Protein AF-A0A822Y7E7-F1 (afdb_monomer)

Mean predicted aligned error: 5.02 Å

Organism: Nelumbo nucifera (NCBI:txid4432)

Nearest PDB structures (foldseek):
  4qqr-assembly1_B  TM=9.784E-01  e=4.715E-09  Arabidopsis thaliana
  4qqr-assembly1_A  TM=9.535E-01  e=1.512E-08  Arabidopsis thaliana
  7jid-assembly1_B  TM=9.075E-01  e=5.883E-06  Acanthamoeba polyphaga mimivirus

Secondary structure (DSSP, 8-state):
---HHHHHHHHHHHHHTT--S----S-SS---HHHHHHHHHHHT-TT----PPPHHHHHHH-SSPPP------GGGGG-TTPPPHHHHIIIIIIGGG----

Foldseek 3Di:
DADCVQQVVVVVVCVVVVPDDDFDRHAPDDDDPVNVQVLCCVFANVPDDDDDDDPVRVVVPDPDDDDDDDDDGPVCVVPVVGDHPSVSCCVPPRVVNRDDD

InterPro domains:
  IPR005913 dTDP-4-dehydrorhamnose reductase [PTHR10491] (1-97)

Solvent-accessible surface area (backbone atoms only — not comparable to full-atom values): 6530 Å² total; per-residue (Å²): 97,63,57,58,88,64,49,51,63,48,52,53,52,35,56,76,68,67,64,77,85,91,71,61,80,46,31,52,71,84,83,56,72,65,62,52,54,50,50,41,19,77,37,67,37,80,84,64,80,86,81,86,74,54,73,71,58,46,62,77,72,46,95,60,90,76,93,84,83,82,77,82,38,77,74,52,61,84,46,75,85,66,47,43,38,68,59,39,44,42,63,70,58,37,58,80,52,41,72,80,129

Structure (mmCIF, N/CA/C/O backbone):
data_AF-A0A822Y7E7-F1
#
_entry.id   AF-A0A822Y7E7-F1
#
loop_
_atom_site.group_PDB
_atom_site.id
_atom_site.type_symbol
_atom_site.label_atom_id
_atom_site.label_alt_id
_atom_site.label_comp_id
_atom_site.label_asym_id
_atom_site.label_entity_id
_atom_site.label_seq_id
_atom_site.pdbx_PDB_ins_code
_atom_site.Cartn_x
_atom_site.Cartn_y
_atom_site.Cartn_z
_atom_site.occupancy
_atom_site.B_iso_or_equiv
_atom_site.auth_seq_id
_atom_site.auth_comp_id
_atom_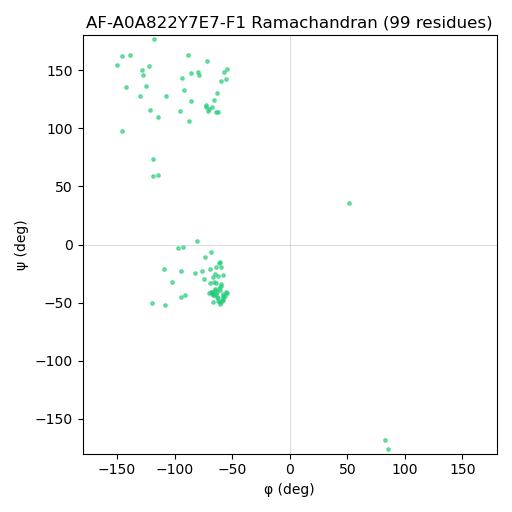site.auth_asym_id
_atom_site.auth_atom_id
_atom_site.pdbx_PDB_model_num
ATOM 1 N N . MET A 1 1 ? 3.335 1.220 1.584 1.00 91.62 1 MET A N 1
ATOM 2 C CA . MET A 1 1 ? 2.365 0.101 1.477 1.00 91.62 1 MET A CA 1
ATOM 3 C C . MET A 1 1 ? 2.337 -0.370 0.027 1.00 91.62 1 MET A C 1
ATOM 5 O O . MET A 1 1 ? 2.569 0.449 -0.854 1.00 91.62 1 MET A O 1
ATOM 9 N N . THR A 1 2 ? 2.098 -1.656 -0.219 1.00 96.62 2 THR A N 1
ATOM 10 C CA . THR A 1 2 ? 2.130 -2.263 -1.562 1.00 96.62 2 THR A CA 1
ATOM 11 C C . THR A 1 2 ? 0.771 -2.887 -1.848 1.00 96.62 2 THR A C 1
ATOM 13 O O . THR A 1 2 ? 0.384 -3.833 -1.163 1.00 96.62 2 THR A O 1
ATOM 16 N N . VAL A 1 3 ? 0.051 -2.376 -2.846 1.00 97.50 3 VAL A N 1
ATOM 17 C CA . VAL A 1 3 ? -1.191 -2.994 -3.332 1.00 97.50 3 VAL A CA 1
ATOM 18 C C . VAL A 1 3 ? -0.836 -4.029 -4.394 1.00 97.50 3 VAL A C 1
ATOM 20 O O . VAL A 1 3 ? -0.424 -3.687 -5.500 1.00 97.50 3 VAL A O 1
ATOM 23 N N . LEU A 1 4 ? -0.947 -5.309 -4.039 1.00 97.81 4 LEU A N 1
ATOM 24 C CA . LEU A 1 4 ? -0.458 -6.411 -4.874 1.00 97.81 4 LEU A CA 1
ATOM 25 C C . LEU A 1 4 ? -1.197 -6.526 -6.209 1.00 97.81 4 LEU A C 1
ATOM 27 O O . LEU A 1 4 ? -0.548 -6.756 -7.225 1.00 97.81 4 LEU A O 1
ATOM 31 N N . ASP A 1 5 ? -2.512 -6.311 -6.225 1.00 97.31 5 ASP A N 1
ATOM 32 C CA . ASP A 1 5 ? -3.333 -6.352 -7.441 1.00 97.31 5 ASP A CA 1
ATOM 33 C C . ASP A 1 5 ? -2.871 -5.350 -8.516 1.00 97.31 5 ASP A C 1
ATOM 35 O O . ASP A 1 5 ? -3.047 -5.595 -9.706 1.00 97.31 5 ASP A O 1
ATOM 39 N N . GLU A 1 6 ? -2.227 -4.251 -8.112 1.00 97.12 6 GLU A N 1
ATOM 40 C CA . GLU A 1 6 ? -1.628 -3.278 -9.028 1.00 97.12 6 GLU A CA 1
ATOM 41 C C . GLU A 1 6 ? -0.141 -3.550 -9.293 1.00 97.12 6 GLU A C 1
ATOM 43 O O . GLU A 1 6 ? 0.315 -3.502 -10.435 1.00 97.12 6 GLU A O 1
ATOM 48 N N . LEU A 1 7 ? 0.636 -3.836 -8.243 1.00 96.62 7 LEU A N 1
ATOM 49 C CA . LEU A 1 7 ? 2.096 -3.906 -8.341 1.00 96.62 7 LEU A CA 1
ATOM 50 C C . LEU A 1 7 ? 2.612 -5.257 -8.868 1.00 96.62 7 LEU A C 1
ATOM 52 O O . LEU A 1 7 ? 3.700 -5.303 -9.439 1.00 96.62 7 LEU A O 1
ATOM 56 N N . LEU A 1 8 ? 1.871 -6.362 -8.733 1.00 97.69 8 LEU A N 1
ATOM 57 C CA . LEU A 1 8 ? 2.288 -7.652 -9.303 1.00 97.69 8 LEU A CA 1
ATOM 58 C C . LEU A 1 8 ? 2.287 -7.656 -10.843 1.00 97.69 8 LEU A C 1
ATOM 60 O O . LEU A 1 8 ? 3.272 -8.118 -11.417 1.00 97.69 8 LEU A O 1
ATOM 64 N N . PRO A 1 9 ? 1.276 -7.108 -11.544 1.00 97.44 9 PRO A N 1
ATOM 65 C CA . PRO A 1 9 ? 1.373 -6.892 -12.989 1.00 97.44 9 PRO A CA 1
ATOM 66 C C . PRO A 1 9 ? 2.599 -6.060 -13.390 1.00 97.44 9 PRO A C 1
ATOM 68 O O . PRO A 1 9 ? 3.297 -6.403 -14.344 1.00 97.44 9 PRO A O 1
ATOM 71 N N . ILE A 1 10 ? 2.914 -5.012 -12.622 1.00 96.38 10 ILE A N 1
ATOM 72 C CA . ILE A 1 10 ? 4.084 -4.158 -12.865 1.00 96.38 10 ILE A CA 1
ATOM 73 C C . ILE A 1 10 ? 5.387 -4.950 -12.717 1.00 96.38 10 ILE A C 1
ATOM 75 O O . ILE A 1 10 ? 6.280 -4.798 -13.544 1.00 96.38 10 ILE A O 1
ATOM 79 N N . SER A 1 11 ? 5.505 -5.843 -11.729 1.00 96.88 11 SER A N 1
ATOM 80 C CA . SER A 1 11 ? 6.724 -6.647 -11.552 1.00 96.88 11 SER A CA 1
ATOM 81 C C . SER A 1 11 ? 6.990 -7.589 -12.736 1.00 96.88 11 SER A C 1
ATOM 83 O O . SER A 1 11 ? 8.145 -7.788 -13.121 1.00 96.88 11 SER A O 1
ATOM 85 N N . ILE A 1 12 ? 5.936 -8.103 -13.378 1.00 97.75 12 ILE A N 1
ATOM 86 C CA . ILE A 1 12 ? 6.045 -8.890 -14.614 1.00 97.75 12 ILE A CA 1
ATOM 87 C C . ILE A 1 12 ? 6.561 -8.012 -15.762 1.00 97.75 12 ILE A C 1
ATOM 89 O O . ILE A 1 12 ? 7.448 -8.428 -16.508 1.00 97.75 12 ILE A O 1
ATOM 93 N N . GLU A 1 13 ? 6.055 -6.784 -15.893 1.00 97.00 13 GLU A N 1
ATOM 94 C CA . GLU A 1 13 ? 6.546 -5.830 -16.894 1.00 97.00 13 GLU A CA 1
ATOM 95 C C . GLU A 1 13 ? 8.000 -5.412 -16.638 1.00 97.00 13 GLU A C 1
ATOM 97 O O . GLU A 1 13 ? 8.789 -5.330 -17.579 1.00 97.00 13 GLU A O 1
ATOM 102 N N . MET A 1 14 ? 8.402 -5.231 -15.377 1.00 96.81 14 MET A N 1
ATOM 103 C CA . MET A 1 14 ? 9.802 -4.995 -15.008 1.00 96.81 14 MET A CA 1
ATOM 104 C C . MET A 1 14 ? 10.705 -6.142 -15.474 1.00 96.81 14 MET A C 1
ATOM 106 O O . MET A 1 14 ? 11.764 -5.887 -16.051 1.00 96.81 14 MET A O 1
ATOM 110 N N . ALA A 1 15 ? 10.274 -7.393 -15.274 1.00 97.56 15 ALA A N 1
ATOM 111 C CA . ALA A 1 15 ? 11.015 -8.572 -15.713 1.00 97.56 15 ALA A CA 1
ATOM 112 C C . ALA A 1 15 ? 11.146 -8.628 -17.243 1.00 97.56 15 ALA A C 1
ATOM 114 O O . ALA A 1 15 ? 12.247 -8.820 -17.753 1.00 97.56 15 ALA A O 1
ATOM 115 N N . LYS A 1 16 ? 10.059 -8.377 -17.989 1.00 97.81 16 LYS A N 1
ATOM 116 C CA . LYS A 1 16 ? 10.087 -8.306 -19.465 1.00 97.81 16 LYS A CA 1
ATOM 117 C C . LYS A 1 16 ? 11.027 -7.216 -19.984 1.00 97.81 16 LYS A C 1
ATOM 119 O O . LYS A 1 16 ? 11.684 -7.401 -21.005 1.00 97.81 16 LYS A O 1
ATOM 124 N N . ARG A 1 17 ? 11.103 -6.086 -19.277 1.00 97.06 17 ARG A N 1
ATOM 125 C CA . ARG A 1 17 ? 11.998 -4.958 -19.583 1.00 97.06 17 ARG A CA 1
ATOM 126 C C . ARG A 1 17 ? 13.433 -5.171 -19.084 1.00 97.06 17 ARG A C 1
ATOM 128 O O . ARG A 1 17 ? 14.256 -4.276 -19.243 1.00 97.06 17 ARG A O 1
ATOM 135 N N . ASN A 1 18 ? 13.748 -6.330 -18.496 1.00 97.12 18 ASN A N 1
ATOM 136 C CA . ASN A 1 18 ? 15.044 -6.639 -17.885 1.00 97.12 18 ASN A CA 1
ATOM 137 C C . ASN A 1 18 ? 15.503 -5.572 -16.871 1.00 97.12 18 ASN A C 1
ATOM 139 O O . ASN A 1 18 ? 16.693 -5.271 -16.770 1.00 97.12 18 ASN A O 1
ATOM 143 N N . LEU A 1 19 ? 14.568 -4.977 -16.121 1.00 96.44 19 LEU A N 1
ATOM 144 C CA . LEU A 1 19 ? 14.914 -4.033 -15.060 1.00 96.44 19 LEU A CA 1
ATOM 145 C C . LEU A 1 19 ? 15.511 -4.805 -13.882 1.00 96.44 19 LEU A C 1
ATOM 147 O O . LEU A 1 19 ? 14.870 -5.677 -13.300 1.00 96.44 19 LEU A O 1
ATOM 151 N N . THR A 1 20 ? 16.750 -4.476 -13.529 1.00 95.50 20 THR A N 1
ATOM 152 C CA . THR A 1 20 ? 17.510 -5.158 -12.475 1.00 95.50 20 THR A CA 1
ATOM 153 C C . THR A 1 20 ? 17.861 -4.211 -11.321 1.00 95.50 20 THR A C 1
ATOM 155 O O . THR A 1 20 ? 17.541 -3.017 -11.331 1.00 95.50 20 THR A O 1
ATOM 158 N N . GLY A 1 21 ? 18.505 -4.754 -10.285 1.00 95.69 21 GLY A N 1
ATOM 159 C CA . GLY A 1 21 ? 18.908 -4.017 -9.087 1.00 95.69 21 GLY A CA 1
ATOM 160 C C . GLY A 1 21 ? 17.791 -3.873 -8.052 1.00 95.69 21 GLY A C 1
ATOM 161 O O . GLY A 1 21 ? 16.758 -4.532 -8.122 1.00 95.69 21 GLY A O 1
ATOM 162 N N . VAL A 1 22 ? 18.017 -3.014 -7.055 1.00 95.56 22 VAL A N 1
ATOM 163 C CA . VAL A 1 22 ? 17.091 -2.824 -5.927 1.00 95.56 22 VAL A CA 1
ATOM 164 C C . VAL A 1 22 ? 16.092 -1.704 -6.214 1.00 95.56 22 VAL A C 1
ATOM 166 O O . VAL A 1 22 ? 16.476 -0.602 -6.634 1.00 95.56 22 VAL A O 1
ATOM 169 N N . TRP A 1 23 ? 14.818 -1.994 -5.949 1.00 95.94 23 TRP A N 1
ATOM 170 C CA . TRP A 1 23 ? 13.680 -1.101 -6.143 1.00 95.94 23 TRP A CA 1
ATOM 171 C C . TRP A 1 23 ? 12.831 -1.044 -4.873 1.00 95.94 23 TRP A C 1
ATOM 173 O O . TRP A 1 23 ? 12.413 -2.076 -4.355 1.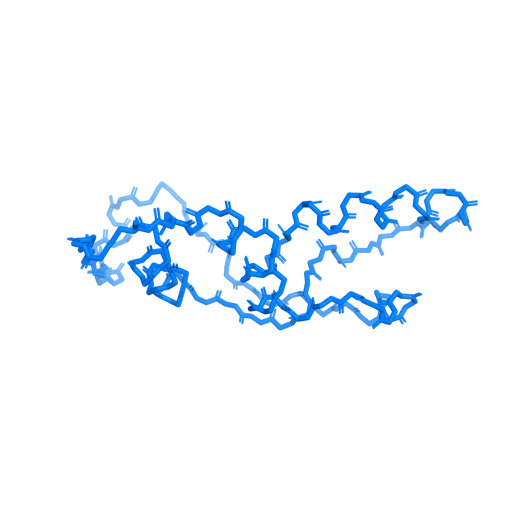00 95.94 23 TRP A O 1
ATOM 183 N N . ASN A 1 24 ? 12.549 0.169 -4.392 1.00 95.81 24 ASN A N 1
ATOM 184 C CA . ASN A 1 24 ? 11.502 0.374 -3.395 1.00 95.81 24 ASN A CA 1
ATOM 185 C C . ASN A 1 24 ? 10.156 0.128 -4.075 1.00 95.81 24 ASN A C 1
ATOM 187 O O . ASN A 1 24 ? 9.830 0.829 -5.029 1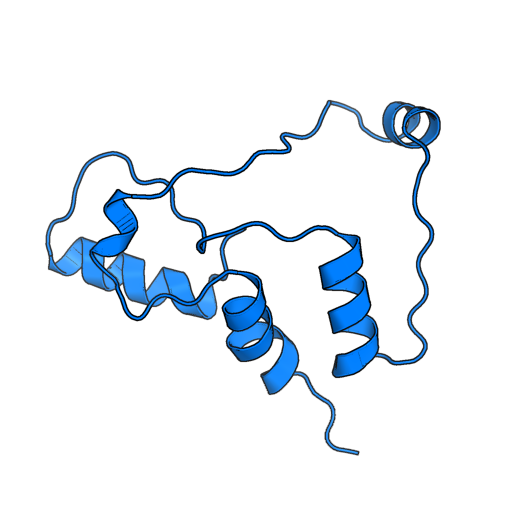.00 95.81 24 ASN A O 1
ATOM 191 N N . PHE A 1 25 ? 9.421 -0.886 -3.618 1.00 96.31 25 PHE A N 1
ATOM 192 C CA . PHE A 1 25 ? 8.271 -1.442 -4.336 1.00 96.31 25 PHE A CA 1
ATOM 193 C C . PHE A 1 25 ? 6.952 -1.218 -3.592 1.00 96.31 25 PHE A C 1
ATOM 195 O O . PHE A 1 25 ? 6.260 -2.151 -3.188 1.00 96.31 25 PHE A O 1
ATOM 202 N N . THR A 1 26 ? 6.635 0.053 -3.362 1.00 96.12 26 THR A N 1
ATOM 203 C CA . THR A 1 26 ? 5.413 0.516 -2.694 1.00 96.12 26 THR A CA 1
ATOM 204 C C . THR A 1 26 ? 4.734 1.574 -3.546 1.00 96.12 26 THR A C 1
ATOM 206 O O . THR A 1 26 ? 5.420 2.344 -4.216 1.00 96.12 26 THR A O 1
ATOM 209 N N . ASN A 1 27 ? 3.407 1.666 -3.464 1.00 96.12 27 ASN A N 1
ATOM 210 C CA . ASN A 1 27 ? 2.673 2.769 -4.075 1.00 96.12 27 ASN A CA 1
ATOM 211 C C . ASN A 1 27 ? 3.172 4.126 -3.540 1.00 96.12 27 ASN A C 1
ATOM 213 O O . ASN A 1 27 ? 3.549 4.202 -2.363 1.00 96.12 27 ASN A O 1
ATOM 217 N N . PRO A 1 28 ? 3.135 5.196 -4.354 1.00 94.44 28 PRO A N 1
ATOM 218 C CA . PRO A 1 28 ? 3.494 6.537 -3.913 1.00 94.44 28 PRO A CA 1
ATOM 219 C C . PRO A 1 28 ? 2.623 7.037 -2.756 1.00 94.44 28 PRO A C 1
ATOM 221 O O . PRO A 1 28 ? 1.402 6.854 -2.745 1.00 94.44 28 PRO A O 1
ATOM 224 N N . GLY A 1 29 ? 3.262 7.731 -1.816 1.00 92.81 29 GLY A N 1
ATOM 225 C CA . GLY A 1 29 ? 2.622 8.320 -0.646 1.00 92.81 29 GLY A CA 1
ATOM 226 C C . GLY A 1 29 ? 2.470 7.358 0.532 1.00 92.81 29 GLY A C 1
ATOM 227 O O . GLY A 1 29 ? 2.923 6.211 0.527 1.00 92.81 29 GLY A O 1
ATOM 228 N N . VAL A 1 30 ? 1.810 7.857 1.572 1.00 94.12 30 VAL A N 1
ATOM 229 C CA . VAL A 1 30 ? 1.627 7.162 2.848 1.00 94.12 30 VAL A CA 1
ATOM 230 C C . VAL A 1 30 ? 0.152 7.008 3.189 1.00 94.12 30 VAL A C 1
ATOM 232 O O . VAL A 1 30 ? -0.703 7.783 2.754 1.00 94.12 30 VAL A O 1
ATOM 235 N N . VAL A 1 31 ? -0.138 5.978 3.973 1.00 95.62 31 VAL A N 1
ATOM 236 C CA . VAL A 1 31 ? -1.462 5.729 4.535 1.00 95.62 31 VAL A CA 1
ATOM 237 C C . VAL A 1 31 ? -1.290 5.187 5.948 1.00 95.62 31 VAL A C 1
ATOM 239 O O . VAL A 1 31 ? -0.421 4.350 6.204 1.00 95.62 31 VAL A O 1
ATOM 242 N N . SER A 1 32 ? -2.090 5.701 6.869 1.00 94.06 32 SER A N 1
ATOM 243 C CA . SER A 1 32 ? -2.134 5.269 8.259 1.00 94.06 32 SER A CA 1
ATOM 244 C C . SER A 1 32 ? -3.120 4.116 8.459 1.00 94.06 32 SER A C 1
ATOM 246 O O . SER A 1 32 ? -4.008 3.866 7.644 1.00 94.06 32 SER A O 1
ATOM 248 N N . HIS A 1 33 ? -2.995 3.425 9.592 1.00 92.44 33 HIS A N 1
ATOM 249 C CA . HIS A 1 33 ? -3.934 2.374 9.983 1.00 92.44 33 HIS A CA 1
ATOM 250 C C . HIS A 1 33 ? -5.374 2.903 10.084 1.00 92.44 33 HIS A C 1
ATOM 252 O O . HIS A 1 33 ? -6.289 2.255 9.589 1.00 92.44 33 HIS A O 1
ATOM 258 N N . ASN A 1 34 ? -5.573 4.094 10.662 1.00 94.44 34 ASN A N 1
ATOM 259 C CA . ASN A 1 34 ? -6.905 4.682 10.828 1.00 94.44 34 ASN A CA 1
ATOM 260 C C . ASN A 1 34 ? -7.572 4.988 9.488 1.00 94.44 34 ASN A C 1
ATOM 262 O O . ASN A 1 34 ? -8.733 4.644 9.315 1.00 94.44 34 ASN A O 1
ATOM 266 N N . GLU A 1 35 ? -6.834 5.531 8.519 1.00 96.25 35 GLU A N 1
ATOM 267 C CA . GLU A 1 35 ? -7.380 5.793 7.180 1.00 96.25 35 GLU A CA 1
ATOM 268 C C . GLU A 1 35 ? -7.842 4.499 6.489 1.00 96.25 35 GLU A C 1
ATOM 270 O O . GLU A 1 35 ? -8.883 4.481 5.837 1.00 96.25 35 GLU A O 1
ATOM 275 N N . ILE A 1 36 ? -7.116 3.387 6.667 1.00 96.00 36 ILE A N 1
ATOM 276 C CA . ILE A 1 36 ? -7.541 2.079 6.141 1.00 96.00 36 ILE A CA 1
ATOM 277 C C . ILE A 1 36 ? -8.802 1.580 6.859 1.00 96.00 36 ILE A C 1
ATOM 279 O O . ILE A 1 36 ? -9.699 1.046 6.208 1.00 96.00 36 ILE A O 1
ATOM 283 N N . LEU A 1 37 ? -8.885 1.730 8.185 1.00 96.00 37 LEU A N 1
ATOM 284 C CA . LEU A 1 37 ? -10.044 1.286 8.971 1.00 96.00 37 LEU A CA 1
ATOM 285 C C . LEU A 1 37 ? -11.293 2.137 8.691 1.00 96.00 37 LEU A C 1
ATOM 287 O O . LEU A 1 37 ? -12.396 1.596 8.658 1.00 96.00 37 LEU A O 1
ATOM 291 N N . GLU A 1 38 ? -11.128 3.430 8.407 1.00 96.06 38 GLU A N 1
ATOM 292 C CA . GLU A 1 38 ? -12.196 4.305 7.911 1.00 96.06 38 GLU A CA 1
ATOM 293 C C . GLU A 1 38 ? -12.713 3.827 6.553 1.00 96.06 38 GLU A C 1
ATOM 295 O O . GLU A 1 38 ? -13.914 3.617 6.400 1.00 96.06 38 GLU A O 1
ATOM 300 N N . MET A 1 39 ? -11.820 3.546 5.596 1.00 94.94 39 MET A N 1
ATOM 301 C CA . MET A 1 39 ? -12.224 2.965 4.310 1.00 94.94 39 MET A CA 1
ATOM 302 C C . MET A 1 39 ? -12.900 1.596 4.486 1.00 94.94 39 MET A C 1
ATOM 304 O O . MET A 1 39 ? -13.889 1.301 3.820 1.00 94.94 39 MET A O 1
ATOM 308 N N . TYR A 1 40 ? -12.421 0.754 5.403 1.00 95.06 40 TYR A N 1
ATOM 309 C CA . TYR A 1 40 ? -13.066 -0.526 5.695 1.00 95.06 40 TYR A CA 1
ATOM 310 C C . TYR A 1 40 ? -14.488 -0.337 6.230 1.00 95.06 40 TYR A C 1
ATOM 312 O O . TYR A 1 40 ? -15.416 -0.992 5.751 1.00 95.06 40 TYR A O 1
ATOM 320 N N . ARG A 1 41 ? -14.677 0.585 7.178 1.00 94.62 41 ARG A N 1
ATOM 321 C CA . ARG A 1 41 ? -16.001 0.923 7.703 1.00 94.62 41 ARG A CA 1
ATOM 322 C C . ARG A 1 41 ? -16.924 1.409 6.585 1.00 94.62 41 ARG A C 1
ATOM 324 O O . ARG A 1 41 ? -18.036 0.917 6.440 1.00 94.62 41 ARG A O 1
ATOM 331 N N . ASP A 1 42 ? -16.450 2.337 5.763 1.00 93.31 42 ASP A N 1
ATOM 332 C CA . ASP A 1 42 ? -17.295 3.016 4.781 1.00 93.31 42 ASP A CA 1
ATOM 333 C C . ASP A 1 42 ? -17.644 2.125 3.572 1.00 93.31 42 ASP A C 1
ATOM 335 O O . ASP A 1 42 ? -18.716 2.276 2.984 1.00 93.31 42 ASP A O 1
ATOM 339 N N . TYR A 1 43 ? -16.769 1.181 3.202 1.00 92.00 43 TYR A N 1
ATOM 340 C CA . TYR A 1 43 ? -16.939 0.356 1.998 1.00 92.00 43 TYR A CA 1
ATOM 341 C C . TYR A 1 43 ? -17.284 -1.114 2.267 1.00 92.00 43 TYR A C 1
ATOM 343 O O . TYR A 1 43 ? -17.811 -1.768 1.367 1.00 92.00 43 TYR A O 1
ATOM 351 N N . VAL A 1 44 ? -17.003 -1.656 3.457 1.00 91.56 44 VAL A N 1
ATOM 352 C CA . VAL A 1 44 ? -17.172 -3.092 3.755 1.00 91.56 44 VAL A CA 1
ATOM 353 C C . VAL A 1 44 ? -18.169 -3.337 4.886 1.00 91.56 44 VAL A C 1
ATOM 355 O O . VAL A 1 44 ? -19.081 -4.151 4.718 1.00 91.56 44 VAL A O 1
ATOM 358 N N . ASP A 1 45 ? -18.010 -2.654 6.023 1.00 93.06 45 ASP A N 1
ATOM 359 C CA . ASP A 1 45 ? -18.858 -2.838 7.208 1.00 93.06 45 ASP A CA 1
ATOM 360 C C . ASP A 1 45 ? -19.084 -1.520 7.978 1.00 93.06 45 ASP A C 1
ATOM 362 O O . ASP A 1 45 ? -18.268 -1.161 8.832 1.00 93.06 45 ASP A O 1
ATOM 366 N N . PRO A 1 46 ? -20.223 -0.831 7.760 1.00 94.00 46 PRO A N 1
ATOM 367 C CA . PRO A 1 46 ? -20.537 0.439 8.422 1.00 94.00 46 PRO A CA 1
ATOM 368 C C . PRO A 1 46 ? -20.593 0.376 9.953 1.00 94.00 46 PRO A C 1
ATOM 370 O O . PRO A 1 46 ? -20.486 1.411 10.610 1.00 94.00 46 PRO A O 1
ATOM 373 N N . ASN A 1 47 ? -20.759 -0.817 10.533 1.00 95.44 47 ASN A N 1
ATOM 374 C CA . ASN A 1 47 ? -20.825 -1.008 11.981 1.00 95.44 47 ASN A CA 1
ATOM 375 C C . ASN A 1 47 ? -19.462 -1.327 12.606 1.00 95.44 47 ASN A C 1
ATOM 377 O O . ASN A 1 47 ? -19.374 -1.471 13.829 1.00 95.44 47 ASN A O 1
ATOM 381 N N . PHE A 1 48 ? -18.406 -1.434 11.795 1.00 95.94 48 PHE A N 1
ATOM 382 C CA . PHE A 1 48 ? -17.065 -1.725 12.272 1.00 95.94 48 PHE A CA 1
ATOM 383 C C . PHE A 1 48 ? -16.551 -0.611 13.195 1.00 95.94 48 PHE A C 1
ATOM 385 O O . PHE A 1 48 ? -16.599 0.578 12.870 1.00 95.94 48 PHE A O 1
ATOM 392 N N . LYS A 1 49 ? -16.032 -1.006 14.362 1.00 94.94 49 LYS A N 1
ATOM 393 C CA . LYS A 1 49 ? -15.452 -0.111 15.369 1.00 94.94 49 LYS A CA 1
ATOM 394 C C . LYS A 1 49 ? -14.058 -0.589 15.734 1.00 94.94 49 LYS A C 1
ATOM 396 O O . LYS A 1 49 ? -13.804 -1.788 15.800 1.00 94.94 49 LYS A O 1
ATOM 401 N N . TRP A 1 50 ? -13.178 0.357 16.029 1.00 95.81 50 TRP A N 1
ATOM 402 C CA . TRP A 1 50 ? -11.832 0.083 16.509 1.00 95.81 50 TRP A CA 1
ATOM 403 C C . TRP A 1 50 ? -11.456 1.056 17.622 1.00 95.81 50 TRP A C 1
ATOM 405 O O . TRP A 1 50 ? -12.084 2.100 17.803 1.00 95.81 50 TRP A O 1
ATOM 415 N N . THR A 1 51 ? -10.417 0.702 18.369 1.00 91.75 51 THR A N 1
ATOM 416 C CA . THR A 1 51 ? -9.812 1.540 19.404 1.00 91.75 51 THR A CA 1
ATOM 417 C C . THR A 1 51 ? -8.328 1.677 19.111 1.00 91.75 51 THR A C 1
ATOM 419 O O . THR A 1 51 ? -7.670 0.697 18.762 1.00 91.75 51 THR A O 1
ATOM 422 N N . ASN A 1 52 ? -7.797 2.889 19.246 1.00 89.69 52 ASN A N 1
ATOM 423 C CA . ASN A 1 52 ? -6.363 3.122 19.127 1.00 89.69 52 ASN A CA 1
ATOM 424 C C . ASN A 1 52 ? -5.652 2.747 20.428 1.00 89.69 52 ASN A C 1
ATOM 426 O O . ASN A 1 52 ? -6.216 2.903 21.508 1.00 89.69 52 ASN A O 1
ATOM 430 N N . PHE A 1 53 ? -4.407 2.294 20.310 1.00 82.44 53 PHE A N 1
ATOM 431 C CA . PHE A 1 53 ? -3.522 2.113 21.454 1.00 82.44 53 PHE A CA 1
ATOM 432 C C . PHE A 1 53 ? -2.804 3.415 21.786 1.00 82.44 53 PHE A C 1
ATOM 434 O O . PHE A 1 53 ? -2.418 4.176 20.894 1.00 82.44 53 PHE A O 1
ATOM 441 N N . THR A 1 54 ? -2.534 3.620 23.067 1.00 81.12 54 THR A N 1
ATOM 442 C CA . THR A 1 54 ? -1.436 4.488 23.492 1.00 81.12 54 THR A CA 1
ATOM 443 C C . THR A 1 54 ? -0.091 3.811 23.200 1.00 81.12 54 THR A C 1
ATOM 445 O O . THR A 1 54 ? 0.004 2.586 23.090 1.00 81.12 54 THR A O 1
ATOM 448 N N . LEU A 1 55 ? 0.984 4.594 23.086 1.00 74.81 55 LEU A N 1
ATOM 449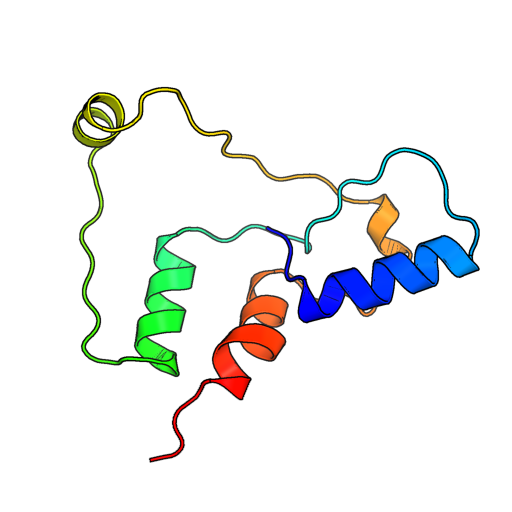 C CA . LEU A 1 55 ? 2.328 4.047 22.847 1.00 74.81 55 LEU A CA 1
ATOM 450 C C . LEU A 1 55 ? 2.776 3.090 23.969 1.00 74.81 55 LEU A C 1
ATOM 452 O O . LEU A 1 55 ? 3.444 2.092 23.699 1.00 74.81 55 LEU A O 1
ATOM 456 N N . GLU A 1 56 ? 2.371 3.356 25.213 1.00 76.44 56 GLU A N 1
ATOM 457 C CA . GLU A 1 56 ? 2.668 2.503 26.371 1.00 76.44 56 GLU A CA 1
ATOM 458 C C . GLU A 1 56 ? 1.959 1.148 26.303 1.00 76.44 56 GLU A C 1
ATOM 460 O O . GLU A 1 56 ? 2.552 0.120 26.632 1.00 76.44 56 GLU A O 1
ATOM 465 N N . GLU A 1 57 ? 0.699 1.122 25.866 1.00 79.69 57 GLU A N 1
ATOM 466 C CA . GLU A 1 57 ? -0.028 -0.130 25.643 1.00 79.69 57 GLU A CA 1
ATOM 467 C C . GLU A 1 57 ? 0.569 -0.904 24.472 1.00 79.69 57 GLU A C 1
ATOM 469 O O . GLU A 1 57 ? 0.762 -2.115 24.568 1.00 79.69 57 GLU A O 1
ATOM 474 N N . GLN A 1 58 ? 0.930 -0.205 23.391 1.00 72.69 58 GLN A N 1
ATOM 475 C CA . GLN A 1 58 ? 1.552 -0.828 22.230 1.00 72.69 58 GLN A CA 1
ATOM 476 C C . GLN A 1 58 ? 2.853 -1.545 22.619 1.00 72.69 58 GLN A C 1
ATOM 478 O O . GLN A 1 58 ? 3.032 -2.705 22.248 1.00 72.69 58 GLN A O 1
ATOM 483 N N . ALA A 1 59 ? 3.715 -0.903 23.418 1.00 72.38 59 ALA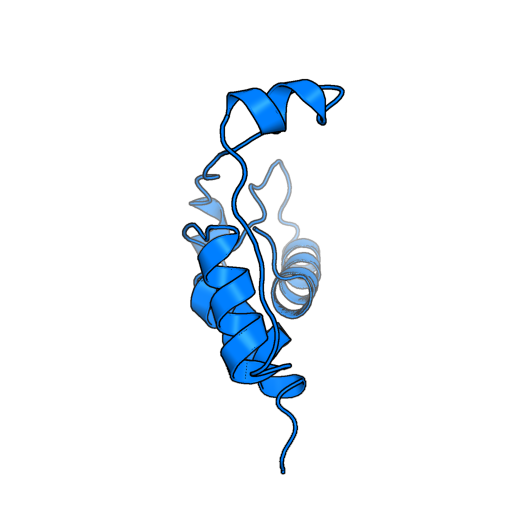 A N 1
ATOM 484 C CA . ALA A 1 59 ? 4.991 -1.455 23.882 1.00 72.38 59 ALA A CA 1
ATOM 485 C C . ALA A 1 59 ? 4.848 -2.721 24.746 1.00 72.38 59 ALA A C 1
ATOM 487 O O . ALA A 1 59 ? 5.745 -3.560 24.752 1.00 72.38 59 ALA A O 1
ATOM 488 N N . LYS A 1 60 ? 3.719 -2.886 25.448 1.00 77.69 60 LYS A N 1
ATOM 489 C CA . LYS A 1 60 ? 3.426 -4.091 26.244 1.00 77.69 60 LYS A CA 1
ATOM 490 C C . LYS A 1 60 ? 2.999 -5.284 25.385 1.00 77.69 60 LYS A C 1
ATOM 492 O O . LYS A 1 60 ? 3.106 -6.420 25.837 1.00 77.69 60 LYS A O 1
ATOM 497 N N . VAL A 1 61 ? 2.495 -5.033 24.176 1.00 73.25 61 VAL A N 1
ATOM 498 C CA . VAL A 1 61 ? 1.916 -6.060 23.293 1.00 73.25 61 VAL A CA 1
ATOM 499 C C . VAL A 1 61 ? 2.882 -6.472 22.180 1.00 73.25 61 VAL A C 1
ATOM 501 O O . VAL A 1 61 ? 2.875 -7.627 21.753 1.00 73.25 61 VAL A O 1
ATOM 504 N N . ILE A 1 62 ? 3.727 -5.560 21.690 1.00 71.00 62 ILE A N 1
ATOM 505 C CA . ILE A 1 62 ? 4.682 -5.877 20.622 1.00 71.00 62 ILE A CA 1
ATOM 506 C C . ILE A 1 62 ? 5.980 -6.465 21.189 1.00 71.00 62 ILE A C 1
ATOM 508 O O . ILE A 1 62 ? 6.674 -5.842 21.981 1.00 71.00 62 ILE A O 1
ATOM 512 N N . VAL A 1 63 ? 6.344 -7.662 20.719 1.00 69.81 63 VAL A N 1
ATOM 513 C CA . VAL A 1 63 ? 7.612 -8.334 21.077 1.00 69.81 63 VAL A CA 1
ATOM 514 C C . VAL A 1 63 ? 8.834 -7.555 20.564 1.00 69.81 63 VAL A C 1
ATOM 516 O O . VAL A 1 63 ? 9.921 -7.655 21.124 1.00 69.81 63 VAL A O 1
ATOM 519 N N . ALA A 1 64 ? 8.659 -6.763 19.503 1.00 69.50 64 ALA A N 1
ATOM 520 C CA . ALA A 1 64 ? 9.686 -5.895 18.942 1.00 69.50 64 ALA A CA 1
ATOM 521 C C . ALA A 1 64 ? 9.061 -4.645 18.289 1.00 69.50 64 ALA A C 1
ATOM 523 O O . ALA A 1 64 ? 7.916 -4.713 17.819 1.00 69.50 64 ALA A O 1
ATOM 524 N N . PRO A 1 65 ? 9.806 -3.525 18.195 1.00 71.56 65 PRO A N 1
ATOM 525 C CA . PRO A 1 65 ? 9.384 -2.345 17.447 1.00 71.56 65 PRO A CA 1
ATOM 526 C C . PRO A 1 65 ? 9.039 -2.681 15.992 1.00 71.56 65 PRO A C 1
ATOM 528 O O . PRO A 1 65 ? 9.696 -3.500 15.347 1.00 71.56 65 PRO A O 1
ATOM 531 N N . ARG A 1 66 ? 8.008 -2.030 15.451 1.00 79.75 66 ARG A N 1
ATOM 532 C CA . ARG A 1 66 ? 7.632 -2.145 14.035 1.00 79.75 66 ARG A CA 1
ATOM 533 C C . ARG A 1 66 ? 8.285 -1.025 13.231 1.00 79.75 66 ARG A C 1
ATOM 535 O O . ARG A 1 66 ? 8.389 0.103 13.705 1.00 79.75 66 ARG A O 1
ATOM 542 N N . SER A 1 67 ? 8.706 -1.332 12.006 1.00 81.88 67 SER A N 1
ATOM 543 C CA . SER A 1 67 ? 9.208 -0.312 11.085 1.00 81.88 67 SER A CA 1
ATOM 544 C C . SER A 1 67 ? 8.041 0.536 10.578 1.00 81.88 67 SER A C 1
ATOM 546 O O . SER A 1 67 ? 7.134 0.007 9.940 1.00 81.88 67 SER A O 1
ATOM 548 N N . ASN A 1 68 ? 8.074 1.837 10.862 1.00 83.00 68 ASN A N 1
ATOM 549 C CA . ASN A 1 68 ? 7.164 2.828 10.297 1.00 83.00 68 ASN A CA 1
ATOM 550 C C . ASN A 1 68 ? 8.007 3.763 9.431 1.00 83.00 68 ASN A C 1
ATOM 552 O O . ASN A 1 68 ? 8.841 4.500 9.955 1.00 83.00 68 ASN A O 1
ATOM 556 N N . ASN A 1 69 ? 7.851 3.683 8.113 1.00 88.56 69 ASN A N 1
ATOM 557 C CA . ASN A 1 69 ? 8.651 4.449 7.167 1.00 88.56 69 ASN A CA 1
ATOM 558 C C . ASN A 1 69 ? 7.829 4.851 5.938 1.00 88.56 69 ASN A C 1
ATOM 560 O O . ASN A 1 6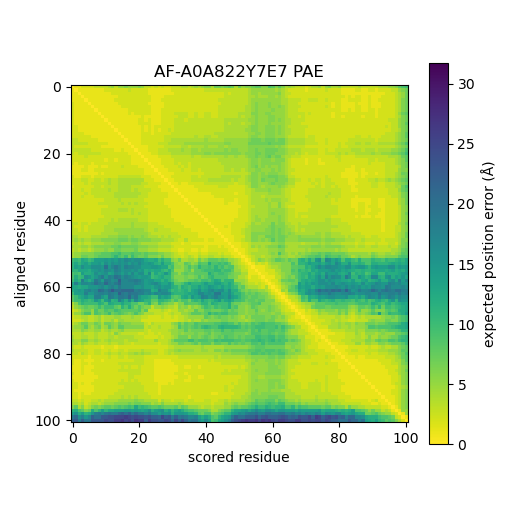9 ? 6.780 4.276 5.644 1.00 88.56 69 ASN A O 1
ATOM 564 N N . GLU A 1 70 ? 8.345 5.843 5.224 1.00 90.88 70 GLU A N 1
ATOM 565 C CA . GLU A 1 70 ? 7.978 6.144 3.849 1.00 90.88 70 GLU A CA 1
ATOM 566 C C . GLU A 1 70 ? 9.154 5.732 2.961 1.00 90.88 70 GLU A C 1
ATOM 568 O O . GLU A 1 70 ? 10.298 6.117 3.215 1.00 90.88 70 GLU A O 1
ATOM 573 N N . LEU A 1 71 ? 8.895 4.925 1.932 1.00 90.12 71 LEU A N 1
ATOM 574 C CA . LEU A 1 71 ? 9.928 4.523 0.983 1.00 90.12 71 LEU A CA 1
ATOM 575 C C . LEU A 1 71 ? 9.894 5.452 -0.226 1.00 90.12 71 LEU A C 1
ATOM 577 O O . LEU A 1 71 ? 8.947 5.443 -1.009 1.00 90.12 71 LEU A O 1
ATOM 581 N N . ASN A 1 72 ? 10.964 6.222 -0.413 1.00 87.75 72 ASN A N 1
ATOM 582 C CA . ASN A 1 72 ? 11.116 7.042 -1.607 1.00 87.75 72 ASN A CA 1
ATOM 583 C C . ASN A 1 72 ? 11.311 6.137 -2.835 1.00 87.75 72 ASN A C 1
ATOM 585 O O . ASN A 1 72 ? 12.291 5.391 -2.906 1.00 87.75 72 ASN A O 1
ATOM 589 N N . ALA A 1 73 ? 10.404 6.199 -3.807 1.00 86.06 73 ALA A N 1
ATOM 590 C CA . ALA A 1 73 ? 10.411 5.326 -4.979 1.00 86.06 73 ALA A CA 1
ATOM 591 C C . ALA A 1 73 ? 10.559 6.105 -6.303 1.00 86.06 73 ALA A C 1
ATOM 593 O O . ALA A 1 73 ? 9.717 5.984 -7.191 1.00 86.06 73 ALA A O 1
ATOM 594 N N . PRO A 1 74 ? 11.640 6.890 -6.500 1.00 88.44 74 PRO A N 1
ATOM 595 C CA . PRO A 1 74 ? 11.795 7.710 -7.701 1.00 88.44 74 PRO A CA 1
ATOM 596 C C . PRO A 1 74 ? 11.963 6.855 -8.961 1.00 88.44 74 PRO A C 1
ATOM 598 O O . PRO A 1 74 ? 11.564 7.284 -10.037 1.00 88.44 74 PRO A O 1
ATOM 601 N N . LYS A 1 75 ? 12.503 5.636 -8.820 1.00 89.81 75 LYS A N 1
ATOM 602 C CA . LYS A 1 75 ? 12.629 4.673 -9.916 1.00 89.81 75 LYS A CA 1
ATOM 603 C C . LYS A 1 75 ? 11.265 4.191 -10.421 1.00 89.81 75 LYS A C 1
ATOM 605 O O . LYS A 1 75 ? 11.112 3.971 -11.611 1.00 89.81 75 LYS A O 1
ATOM 610 N N . LEU A 1 76 ? 10.250 4.086 -9.555 1.00 88.62 76 LEU A N 1
ATOM 611 C CA . LEU A 1 76 ? 8.909 3.645 -9.965 1.00 88.62 76 LEU A CA 1
ATOM 612 C C . LEU A 1 76 ? 8.175 4.648 -10.864 1.00 88.62 76 LEU A C 1
ATOM 614 O O . LEU A 1 76 ? 7.148 4.293 -11.429 1.00 88.62 76 LEU A O 1
ATOM 618 N N . LYS A 1 77 ? 8.726 5.852 -11.078 1.00 86.25 77 LYS A N 1
ATOM 619 C CA . LYS A 1 77 ? 8.221 6.807 -12.077 1.00 86.25 77 LYS A CA 1
ATOM 620 C C . LYS A 1 77 ? 8.254 6.266 -13.516 1.00 86.25 77 LYS A C 1
ATOM 622 O O . LYS A 1 77 ? 7.573 6.824 -14.366 1.00 86.25 77 LYS A O 1
ATOM 627 N N . GLU A 1 78 ? 8.986 5.178 -13.772 1.00 89.88 78 GLU A N 1
ATOM 628 C CA . GLU A 1 78 ? 8.935 4.396 -15.023 1.00 89.88 78 GLU A CA 1
ATOM 629 C C . GLU A 1 78 ? 7.547 3.781 -15.311 1.00 89.88 78 GLU A C 1
ATOM 631 O O . GLU A 1 78 ? 7.280 3.350 -16.434 1.00 89.88 78 GLU A O 1
ATOM 636 N N . PHE A 1 79 ? 6.670 3.734 -14.302 1.00 93.62 79 PHE A N 1
ATOM 637 C CA . PHE A 1 79 ? 5.287 3.257 -14.380 1.00 93.62 79 PHE A CA 1
ATOM 638 C C . PHE A 1 79 ? 4.331 4.404 -14.009 1.00 93.62 79 PHE A C 1
ATOM 640 O O . PHE A 1 79 ? 3.811 4.434 -12.891 1.00 93.62 79 PHE A O 1
ATOM 647 N N . PRO A 1 80 ? 4.136 5.400 -14.898 1.00 91.88 80 PRO A N 1
ATOM 648 C CA . PRO A 1 80 ? 3.336 6.593 -14.608 1.00 91.88 80 PRO A CA 1
ATOM 649 C C . PRO A 1 80 ? 1.854 6.291 -14.346 1.00 91.88 80 PRO A C 1
ATOM 651 O O . PRO A 1 80 ? 1.164 7.106 -13.742 1.00 91.88 80 PRO A O 1
ATOM 654 N N . GLU A 1 81 ? 1.362 5.131 -14.782 1.00 92.56 81 GLU A N 1
ATOM 655 C CA . GLU A 1 81 ? 0.015 4.633 -14.504 1.00 92.56 81 GLU A CA 1
ATOM 656 C C . GLU A 1 81 ? -0.187 4.134 -13.064 1.00 92.56 81 GLU A C 1
ATOM 658 O O . GLU A 1 81 ? -1.325 3.873 -12.672 1.00 92.56 81 GLU A O 1
ATOM 663 N N . MET A 1 82 ? 0.892 3.991 -12.282 1.00 94.94 82 MET A N 1
ATOM 664 C CA . MET A 1 82 ? 0.820 3.544 -10.893 1.00 94.94 82 MET A CA 1
ATOM 665 C C . MET A 1 82 ? 0.095 4.575 -10.028 1.00 94.94 82 MET A C 1
ATOM 667 O O . MET A 1 82 ? 0.506 5.733 -9.919 1.00 94.94 82 MET A O 1
ATOM 671 N N . LEU A 1 83 ? -0.952 4.126 -9.346 1.00 96.56 83 LEU A N 1
ATOM 672 C CA . LEU A 1 83 ? -1.772 4.983 -8.508 1.00 96.56 83 LEU A CA 1
ATOM 673 C C . LEU A 1 83 ? -1.107 5.275 -7.152 1.00 96.56 83 LEU A C 1
ATOM 675 O O . LEU A 1 83 ? -0.465 4.393 -6.557 1.00 96.56 83 LEU A O 1
ATOM 679 N N . PRO A 1 84 ? -1.317 6.486 -6.597 1.00 95.81 84 PRO A N 1
ATOM 680 C CA . PRO A 1 84 ? -1.019 6.776 -5.200 1.00 95.81 84 PRO A CA 1
ATOM 681 C C . PRO A 1 84 ? -1.719 5.787 -4.266 1.00 95.81 84 PRO A C 1
ATOM 683 O O . PRO A 1 84 ? -2.805 5.285 -4.561 1.00 95.81 84 PRO A O 1
ATOM 686 N N . ILE A 1 85 ? -1.128 5.536 -3.098 1.00 96.94 85 ILE A N 1
ATOM 687 C CA . ILE A 1 85 ? -1.548 4.434 -2.226 1.00 96.94 85 ILE A CA 1
ATOM 688 C C . ILE A 1 85 ? -3.042 4.454 -1.868 1.00 96.94 85 ILE A C 1
ATOM 690 O O . ILE A 1 85 ? -3.687 3.410 -1.892 1.00 96.94 85 ILE A O 1
ATOM 694 N N . LYS A 1 86 ? -3.617 5.625 -1.574 1.00 96.44 86 LYS A N 1
ATOM 695 C CA . LYS A 1 86 ? -5.032 5.742 -1.182 1.00 96.44 86 LYS A CA 1
ATOM 696 C C . LYS A 1 86 ? -5.977 5.412 -2.341 1.00 96.44 86 LYS A C 1
ATOM 698 O O . LYS A 1 86 ? -6.964 4.711 -2.144 1.00 96.44 86 LYS A O 1
ATOM 703 N N . GLU A 1 87 ? -5.648 5.875 -3.544 1.00 97.12 87 GLU A N 1
ATOM 704 C CA . GLU A 1 87 ? -6.423 5.611 -4.761 1.00 97.12 87 GLU A CA 1
ATOM 705 C C . GLU A 1 87 ? -6.309 4.147 -5.188 1.00 97.12 87 GLU A C 1
ATOM 707 O O . GLU A 1 87 ? -7.314 3.519 -5.521 1.00 97.12 87 GLU A O 1
ATOM 712 N N . SER A 1 88 ? -5.101 3.586 -5.108 1.00 97.38 88 SER A N 1
ATOM 713 C CA . SER A 1 8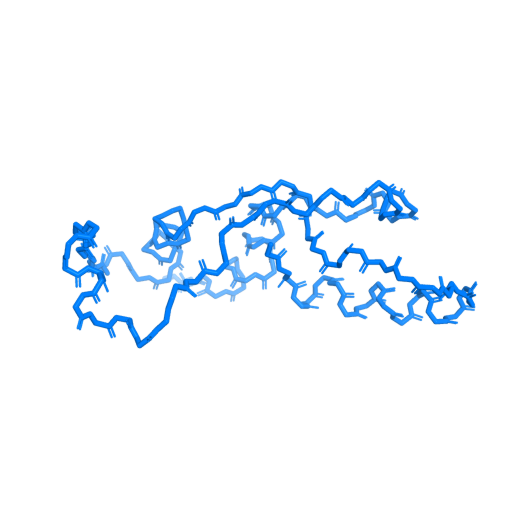8 ? -4.844 2.177 -5.404 1.00 97.38 88 SER A CA 1
ATOM 714 C C . SER A 1 88 ? -5.630 1.250 -4.475 1.00 97.38 88 SER A C 1
ATOM 716 O O . SER A 1 88 ? -6.358 0.369 -4.938 1.00 97.38 88 SER A O 1
ATOM 718 N N . ILE A 1 89 ? -5.566 1.496 -3.160 1.00 96.94 89 ILE A N 1
ATOM 719 C CA . ILE A 1 89 ? -6.340 0.749 -2.161 1.00 96.94 89 ILE A CA 1
ATOM 720 C C . ILE A 1 89 ? -7.839 0.853 -2.465 1.00 96.94 89 ILE A C 1
ATOM 722 O O . ILE A 1 89 ? 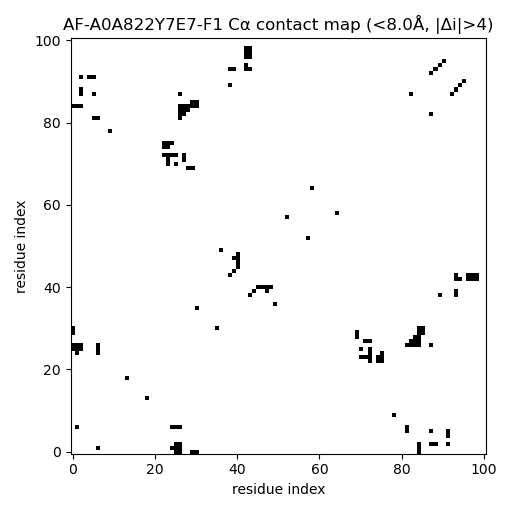-8.543 -0.158 -2.485 1.00 96.94 89 ILE A O 1
ATOM 726 N N . LEU A 1 90 ? -8.343 2.058 -2.735 1.00 95.38 90 LEU A N 1
ATOM 727 C CA . LEU A 1 90 ? -9.756 2.249 -3.034 1.00 95.38 90 LEU A CA 1
ATOM 728 C C . LEU A 1 90 ? -10.184 1.453 -4.276 1.00 95.38 90 LEU A C 1
ATOM 730 O O . LEU A 1 90 ? -11.148 0.692 -4.205 1.00 95.38 90 LEU A O 1
ATOM 734 N N . LYS A 1 91 ? -9.453 1.591 -5.387 1.00 96.81 91 LYS A N 1
ATOM 735 C CA . LYS A 1 91 ? -9.777 0.972 -6.678 1.00 96.81 91 LY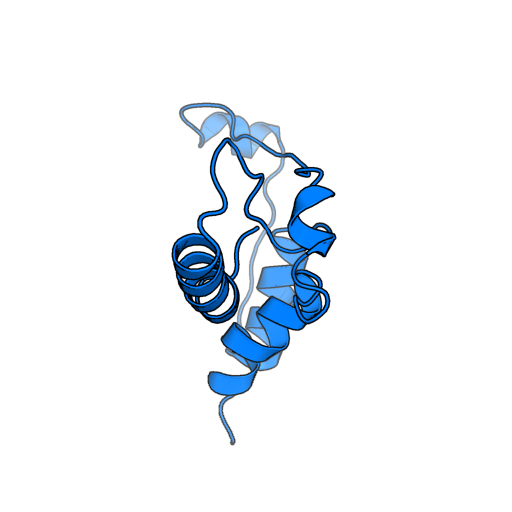S A CA 1
ATOM 736 C C . LYS A 1 91 ? -9.680 -0.551 -6.649 1.00 96.81 91 LYS A C 1
ATOM 738 O O . LYS A 1 91 ? -10.595 -1.218 -7.122 1.00 96.81 91 LYS A O 1
ATOM 743 N N . TYR A 1 92 ? -8.577 -1.096 -6.138 1.00 96.75 92 TYR A N 1
ATOM 744 C CA . TYR A 1 92 ? -8.288 -2.528 -6.246 1.00 96.75 92 TYR A CA 1
ATOM 745 C C . TYR A 1 92 ? -8.744 -3.338 -5.029 1.00 96.75 92 TYR A C 1
ATOM 747 O O . TYR A 1 92 ? -8.990 -4.532 -5.162 1.00 96.75 92 TYR A O 1
ATOM 755 N N . VAL A 1 93 ? -8.905 -2.717 -3.852 1.00 95.62 93 VAL A N 1
ATOM 756 C CA . VAL A 1 93 ? -9.244 -3.442 -2.614 1.00 95.62 93 VAL A CA 1
ATOM 757 C C . VAL A 1 93 ? -10.682 -3.192 -2.168 1.00 95.62 93 VAL A C 1
ATOM 759 O O . VAL A 1 93 ? -11.410 -4.155 -1.921 1.00 95.62 93 VAL A O 1
ATOM 762 N N . PHE A 1 94 ? -11.112 -1.932 -2.045 1.00 94.75 94 PHE A N 1
ATOM 763 C CA . PHE A 1 94 ? -12.406 -1.613 -1.424 1.00 94.75 94 PHE A CA 1
ATOM 764 C C . PHE A 1 94 ? -13.575 -1.543 -2.405 1.00 94.75 94 PHE A C 1
ATOM 766 O O . PHE A 1 94 ? -14.630 -2.102 -2.116 1.00 94.75 94 PHE A O 1
ATOM 773 N N . MET A 1 95 ? -13.407 -0.922 -3.575 1.00 91.81 95 MET A N 1
ATOM 774 C CA . MET A 1 95 ? -14.462 -0.851 -4.593 1.00 91.81 95 MET A CA 1
ATOM 775 C C . MET A 1 95 ? -14.986 -2.235 -5.017 1.00 91.81 95 MET A C 1
ATOM 777 O O . MET A 1 95 ? -16.206 -2.396 -5.045 1.00 91.81 95 MET A O 1
ATOM 781 N N . PRO A 1 96 ? -14.140 -3.260 -5.259 1.00 91.94 96 PRO A N 1
ATOM 782 C CA . PRO A 1 96 ? -14.623 -4.592 -5.635 1.00 91.94 96 PRO A CA 1
ATOM 783 C C . PRO A 1 96 ? -15.351 -5.322 -4.500 1.00 91.94 96 PRO A C 1
ATOM 785 O O . PRO A 1 96 ? -16.113 -6.251 -4.746 1.00 91.94 96 PRO A O 1
ATOM 788 N N . LYS A 1 97 ? -15.102 -4.921 -3.247 1.00 84.69 97 LYS A N 1
ATOM 789 C CA . LYS A 1 97 ? -15.700 -5.514 -2.042 1.00 84.69 97 LYS A CA 1
ATOM 790 C C . LYS A 1 97 ? -16.912 -4.746 -1.533 1.00 84.69 97 LYS A C 1
ATOM 792 O O . LYS A 1 97 ? -17.527 -5.174 -0.554 1.00 84.69 97 LYS A O 1
ATOM 797 N N . ARG A 1 98 ? -17.256 -3.629 -2.176 1.00 79.75 98 ARG A N 1
ATOM 798 C CA . ARG A 1 98 ? -18.419 -2.836 -1.807 1.00 79.75 98 ARG A CA 1
ATOM 799 C C . ARG A 1 98 ? -19.663 -3.690 -1.993 1.00 79.75 98 ARG A C 1
ATOM 801 O O . ARG A 1 98 ? -20.011 -4.057 -3.113 1.00 79.75 98 ARG A O 1
ATOM 808 N N . LYS A 1 99 ? -20.337 -4.004 -0.888 1.00 66.25 99 LYS A N 1
ATOM 809 C CA . LYS A 1 99 ? -21.631 -4.682 -0.942 1.00 66.25 99 LYS A CA 1
ATOM 810 C C . LYS A 1 99 ? -22.613 -3.746 -1.640 1.00 66.25 99 LYS A C 1
ATOM 812 O O . LYS A 1 99 ? -22.900 -2.659 -1.140 1.00 66.25 99 LYS A O 1
ATOM 817 N N . VAL A 1 100 ? -23.072 -4.145 -2.822 1.00 60.19 100 VAL A N 1
ATOM 818 C CA . VAL A 1 100 ? -24.247 -3.538 -3.444 1.00 60.19 100 VAL A CA 1
ATOM 819 C C . VAL A 1 100 ? -25.424 -4.010 -2.594 1.00 60.19 100 VAL A C 1
ATOM 821 O O . VAL A 1 100 ? -25.607 -5.219 -2.441 1.00 60.19 100 VAL A O 1
ATOM 824 N N . GLY A 1 101 ? -26.088 -3.068 -1.924 1.00 52.91 101 GLY A N 1
ATOM 825 C CA . GLY A 1 101 ? -27.307 -3.345 -1.162 1.00 52.91 101 GLY A CA 1
ATOM 826 C C . GLY A 1 101 ? -28.443 -3.793 -2.066 1.00 52.91 101 GLY A C 1
ATOM 827 O O . GLY A 1 101 ? -28.428 -3.399 -3.255 1.00 52.91 101 GLY A O 1
#

pLDDT: mean 90.32, std 9.28, range [52.91, 97.81]

Sequence (101 aa):
MTVLDELLPISIEMAKRNLTGVWNFTNPGVVSHNEILEMYRDYVDPNFKWTNFTLEEQAKVIVAPRSNNELNAPKLKEFPEMLPIKESILKYVFMPKRKVG

Radius of gyration: 16.66 Å; Cα contacts (8 Å, |Δi|>4): 84; chains: 1; bounding box: 46×17×46 Å